Protein AF-A0A372QG65-F1 (afdb_monomer_lite)

Radius of gyration: 20.51 Å; chains: 1; bounding box: 57×49×48 Å

pLDDT: mean 79.98, std 12.81, range [36.81, 95.94]

Structure (mmCIF, N/CA/C/O backbone):
data_AF-A0A372QG65-F1
#
_entry.id   AF-A0A372QG65-F1
#
loop_
_atom_site.group_PDB
_atom_site.id
_atom_site.type_symbol
_atom_site.label_atom_id
_atom_site.label_alt_id
_atom_site.label_comp_id
_atom_site.label_asym_id
_atom_site.label_entity_id
_atom_site.label_seq_id
_atom_site.pdbx_PDB_ins_code
_atom_site.Cartn_x
_atom_site.Cartn_y
_atom_site.Cartn_z
_atom_site.occupancy
_atom_site.B_iso_or_equiv
_atom_site.auth_seq_id
_atom_site.auth_comp_id
_atom_site.auth_asym_id
_atom_site.auth_atom_id
_atom_site.pdbx_PDB_model_num
ATOM 1 N N . MET A 1 1 ? -15.241 -8.595 5.099 1.00 40.31 1 MET A N 1
ATOM 2 C CA . MET A 1 1 ? -14.819 -7.188 5.250 1.00 40.31 1 MET A CA 1
ATOM 3 C C . MET A 1 1 ? -15.648 -6.392 4.253 1.00 40.31 1 MET A C 1
ATOM 5 O O . MET A 1 1 ? -15.566 -6.691 3.071 1.00 40.31 1 MET A O 1
ATOM 9 N N . PHE A 1 2 ? -16.566 -5.547 4.726 1.00 36.81 2 PHE A N 1
ATOM 10 C CA . PHE A 1 2 ? -17.524 -4.825 3.880 1.00 36.81 2 PHE A CA 1
ATOM 11 C C . PHE A 1 2 ? -17.007 -3.402 3.642 1.00 36.81 2 PHE A C 1
ATOM 13 O O . PHE A 1 2 ? -16.889 -2.629 4.586 1.00 36.81 2 PHE A O 1
ATOM 20 N N . GLY A 1 3 ? -16.674 -3.100 2.392 1.00 55.06 3 GLY A N 1
ATOM 21 C CA . GLY A 1 3 ? -16.210 -1.807 1.891 1.00 55.06 3 GLY A CA 1
ATOM 22 C C . GLY A 1 3 ? -16.086 -1.892 0.368 1.00 55.06 3 GLY A C 1
ATOM 23 O O . GLY A 1 3 ? -16.046 -2.997 -0.178 1.00 55.06 3 GLY A O 1
ATOM 24 N N . GLU A 1 4 ? -16.087 -0.760 -0.333 1.00 66.88 4 GLU A N 1
ATOM 25 C CA . GLU A 1 4 ? -15.830 -0.773 -1.776 1.00 66.88 4 GLU A CA 1
ATOM 26 C C . GLU A 1 4 ? -14.412 -1.302 -2.045 1.00 66.88 4 GLU A C 1
ATOM 28 O O . GLU A 1 4 ? -13.446 -0.888 -1.410 1.00 66.88 4 GLU A O 1
ATOM 33 N N . ASN A 1 5 ? -14.283 -2.264 -2.961 1.00 78.19 5 ASN A N 1
ATOM 34 C CA . ASN A 1 5 ? -13.003 -2.941 -3.217 1.00 78.19 5 ASN A CA 1
ATOM 35 C C . ASN A 1 5 ? -12.142 -2.222 -4.264 1.00 78.19 5 ASN A C 1
ATOM 37 O O . ASN A 1 5 ? -10.955 -2.517 -4.406 1.00 78.19 5 ASN A O 1
ATOM 41 N N . GLU A 1 6 ? -12.743 -1.301 -5.013 1.00 85.25 6 GLU A N 1
ATOM 42 C CA . GLU A 1 6 ? -12.090 -0.540 -6.066 1.00 85.25 6 GLU A CA 1
ATOM 43 C C . GLU A 1 6 ? -12.718 0.846 -6.189 1.00 85.25 6 GLU A C 1
ATOM 45 O O . GLU A 1 6 ? -13.899 1.028 -5.910 1.00 85.25 6 GLU A O 1
ATOM 50 N N . ILE A 1 7 ? -11.932 1.810 -6.656 1.00 88.75 7 ILE A N 1
ATOM 51 C CA . ILE A 1 7 ? -12.410 3.136 -7.039 1.00 88.75 7 ILE A CA 1
ATOM 52 C C . ILE A 1 7 ? -12.084 3.396 -8.503 1.00 88.75 7 ILE A C 1
ATOM 54 O O . ILE A 1 7 ? -11.002 3.058 -8.992 1.00 88.75 7 ILE A O 1
ATOM 58 N N . ARG A 1 8 ? -13.033 4.007 -9.213 1.00 88.06 8 ARG A N 1
ATOM 59 C CA . ARG A 1 8 ? -12.886 4.371 -10.622 1.00 88.06 8 ARG A CA 1
ATOM 60 C C . ARG A 1 8 ? -12.730 5.873 -10.754 1.00 88.06 8 ARG A C 1
ATOM 62 O O . ARG A 1 8 ? -13.573 6.631 -10.286 1.00 88.06 8 ARG A O 1
ATOM 69 N N . SER A 1 9 ? -11.667 6.302 -11.419 1.00 86.44 9 SER A N 1
ATOM 70 C CA . SER A 1 9 ? -11.413 7.713 -11.703 1.00 86.44 9 SER A CA 1
ATOM 71 C C . SER A 1 9 ? -10.725 7.854 -13.054 1.00 86.44 9 SER A C 1
ATOM 73 O O . SER A 1 9 ? -9.794 7.111 -13.350 1.00 86.44 9 SER A O 1
ATOM 75 N N . ASN A 1 10 ? -11.197 8.780 -13.894 1.00 83.31 10 ASN A N 1
ATOM 76 C CA . ASN A 1 10 ? -10.643 9.054 -15.228 1.00 83.31 10 ASN A CA 1
ATOM 77 C C . ASN A 1 10 ? -10.407 7.786 -16.071 1.00 83.31 10 ASN A C 1
ATOM 79 O O . ASN A 1 10 ? -9.367 7.627 -16.706 1.00 83.31 10 ASN A O 1
ATOM 83 N N . ASN A 1 11 ? -11.382 6.868 -16.054 1.00 84.94 11 ASN A N 1
ATOM 84 C CA . ASN A 1 11 ? -11.342 5.577 -16.751 1.00 84.94 11 ASN A CA 1
ATOM 85 C C . ASN A 1 11 ? -10.223 4.614 -16.291 1.00 84.94 11 ASN A C 1
ATOM 87 O O . ASN A 1 11 ? -9.949 3.618 -16.958 1.00 84.94 11 ASN A O 1
ATOM 91 N N . LYS A 1 12 ? -9.587 4.893 -15.150 1.00 89.88 12 LYS A N 1
ATOM 92 C CA . LYS A 1 12 ? -8.650 4.006 -14.456 1.00 89.88 12 LYS A CA 1
ATOM 93 C C . LYS A 1 12 ? -9.321 3.414 -13.218 1.00 89.88 12 LYS A C 1
ATOM 95 O O . LYS A 1 12 ? -10.195 4.038 -12.612 1.00 89.88 12 LYS A O 1
ATOM 100 N N . VAL A 1 13 ? -8.909 2.202 -12.866 1.00 91.69 13 VAL A N 1
ATOM 101 C CA . VAL A 1 13 ? -9.366 1.471 -11.679 1.00 91.69 13 VAL A CA 1
ATOM 102 C C . VAL A 1 13 ? -8.207 1.407 -10.693 1.00 91.69 13 VAL A C 1
ATOM 104 O O . VAL A 1 13 ? -7.080 1.129 -11.102 1.00 91.69 13 VAL A O 1
ATOM 107 N N . TYR A 1 14 ? -8.494 1.655 -9.420 1.00 93.62 14 TYR A N 1
ATOM 108 C CA . TYR A 1 14 ? -7.529 1.556 -8.331 1.00 93.62 14 TYR A CA 1
ATOM 109 C C . TYR A 1 14 ? -8.078 0.649 -7.240 1.00 93.62 14 TYR A C 1
ATOM 111 O O . TYR A 1 14 ? -9.227 0.817 -6.822 1.00 93.62 14 TYR A O 1
ATOM 119 N N . LYS A 1 15 ? -7.268 -0.297 -6.772 1.00 92.88 15 LYS A N 1
ATOM 120 C CA . LYS A 1 15 ? -7.668 -1.295 -5.770 1.00 92.88 15 LYS A CA 1
ATOM 121 C C . LYS A 1 15 ? -6.553 -1.570 -4.766 1.00 92.88 15 LYS A C 1
ATOM 123 O O . LYS A 1 15 ? -5.406 -1.183 -4.971 1.00 92.88 15 LYS A O 1
ATOM 128 N N . ALA A 1 16 ? -6.900 -2.257 -3.680 1.00 91.88 16 ALA A N 1
ATOM 129 C CA . ALA A 1 16 ? -5.923 -2.709 -2.695 1.00 91.88 16 ALA A CA 1
ATOM 130 C C . ALA A 1 16 ? -4.810 -3.549 -3.350 1.00 91.88 16 ALA A C 1
ATOM 132 O O . ALA A 1 16 ? -5.080 -4.402 -4.198 1.00 91.88 16 ALA A O 1
ATOM 133 N N . GLY A 1 17 ? -3.568 -3.294 -2.943 1.00 90.50 17 GLY A N 1
ATOM 134 C CA . GLY A 1 17 ? -2.361 -3.904 -3.499 1.00 90.50 17 GLY A CA 1
ATOM 135 C C . GLY A 1 17 ? -1.743 -3.149 -4.679 1.00 90.50 17 GLY A C 1
ATOM 136 O O . GLY A 1 17 ? -0.591 -3.423 -5.005 1.00 90.50 17 GLY A O 1
ATOM 137 N N . ASP A 1 18 ? -2.445 -2.187 -5.291 1.00 94.50 18 ASP A N 1
ATOM 138 C CA . ASP A 1 18 ? -1.868 -1.374 -6.366 1.00 94.50 18 ASP A CA 1
ATOM 139 C C . ASP A 1 18 ? -0.744 -0.474 -5.834 1.00 94.50 18 ASP A C 1
ATOM 141 O O . ASP A 1 18 ? -0.843 0.096 -4.743 1.00 94.50 18 ASP A O 1
ATOM 145 N N . TYR A 1 19 ? 0.296 -0.280 -6.646 1.00 95.50 19 TYR A N 1
ATOM 146 C CA . TYR A 1 19 ? 1.339 0.710 -6.396 1.00 95.50 19 TYR A CA 1
ATOM 147 C C . TYR A 1 19 ? 1.183 1.896 -7.340 1.00 95.50 19 TYR A C 1
ATOM 149 O O . TYR A 1 19 ? 1.013 1.730 -8.552 1.00 95.50 19 TYR A O 1
ATOM 157 N N . LEU A 1 20 ? 1.235 3.106 -6.785 1.00 95.94 20 LEU A N 1
ATOM 158 C CA . LEU A 1 20 ? 0.849 4.327 -7.487 1.00 95.94 20 LEU A CA 1
ATOM 159 C C . LEU A 1 20 ? 1.853 5.456 -7.269 1.00 95.94 20 LEU A C 1
ATOM 161 O O . LEU A 1 20 ? 2.407 5.609 -6.178 1.00 95.94 20 LEU A O 1
ATOM 165 N N . VAL A 1 21 ? 1.995 6.297 -8.292 1.00 95.25 21 VAL A N 1
ATOM 166 C CA . VAL A 1 21 ? 2.609 7.626 -8.204 1.00 95.25 21 VAL A CA 1
ATOM 167 C C . VAL A 1 21 ? 1.505 8.675 -8.177 1.00 95.25 21 VAL A C 1
ATOM 169 O O . VAL A 1 21 ? 0.603 8.663 -9.020 1.00 95.25 21 VAL A O 1
ATOM 172 N N . TYR A 1 22 ? 1.581 9.590 -7.217 1.00 94.50 22 TYR A N 1
ATOM 173 C CA . TYR A 1 22 ? 0.634 10.689 -7.068 1.00 94.50 22 TYR A CA 1
ATOM 174 C C . TYR A 1 22 ? 1.354 12.016 -6.810 1.00 94.50 22 TYR A C 1
ATOM 176 O O . TYR A 1 22 ? 2.486 12.045 -6.323 1.00 94.50 22 TYR A O 1
ATOM 184 N N . TYR A 1 23 ? 0.685 13.120 -7.138 1.00 92.81 23 TYR A N 1
ATOM 185 C CA . TYR A 1 23 ? 1.255 14.464 -7.088 1.00 92.81 23 TYR A CA 1
ATOM 186 C C . TYR A 1 23 ? 0.437 15.386 -6.184 1.00 92.81 23 TYR A C 1
ATOM 188 O O . TYR A 1 23 ? -0.773 15.538 -6.361 1.00 92.81 23 TYR A O 1
ATOM 196 N N . ILE A 1 24 ? 1.090 16.011 -5.203 1.00 90.00 24 ILE A N 1
ATOM 197 C CA . ILE A 1 24 ? 0.476 16.970 -4.272 1.00 90.00 24 ILE A CA 1
ATOM 198 C C . ILE A 1 24 ? 1.461 18.112 -4.025 1.00 90.00 24 ILE A C 1
ATOM 200 O O . ILE A 1 24 ? 2.637 17.863 -3.789 1.00 90.00 24 ILE A O 1
ATOM 204 N N . GLN A 1 25 ? 0.980 19.362 -4.045 1.00 88.12 25 GLN A N 1
ATOM 205 C CA . GLN A 1 25 ? 1.771 20.556 -3.686 1.00 88.12 25 GLN A CA 1
ATOM 206 C C . GLN A 1 25 ? 3.137 20.629 -4.392 1.00 88.12 25 GLN A C 1
ATOM 208 O O . GLN A 1 25 ? 4.162 20.931 -3.785 1.00 88.12 25 GLN A O 1
ATOM 213 N N . SER A 1 26 ? 3.161 20.330 -5.687 1.00 88.56 26 SER A N 1
ATOM 214 C CA . SER A 1 26 ? 4.392 20.329 -6.481 1.00 88.56 26 SER A CA 1
ATOM 215 C C . SER A 1 26 ? 5.419 19.249 -6.153 1.00 88.56 26 SER A C 1
ATOM 217 O O . SER A 1 26 ? 6.558 19.333 -6.604 1.00 88.56 26 SER A O 1
ATOM 219 N N . SER A 1 27 ? 5.014 18.220 -5.411 1.00 88.75 27 SER A N 1
ATOM 220 C CA . SER A 1 27 ? 5.862 17.099 -5.022 1.00 88.75 27 SER A CA 1
ATOM 221 C C . SER A 1 27 ? 5.260 15.773 -5.479 1.00 88.75 27 SER A C 1
ATOM 223 O O . SER A 1 27 ? 4.045 15.561 -5.417 1.00 88.75 27 SER A O 1
ATOM 225 N N . THR A 1 28 ? 6.133 14.880 -5.941 1.00 92.12 28 THR A N 1
ATOM 226 C CA . THR A 1 28 ? 5.781 13.533 -6.397 1.00 92.12 28 THR A CA 1
ATOM 227 C C . THR A 1 28 ? 6.015 12.534 -5.277 1.00 92.12 28 THR A C 1
ATOM 229 O O . THR A 1 28 ? 7.066 12.538 -4.637 1.00 92.12 28 THR A O 1
ATOM 232 N N . TYR A 1 29 ? 5.047 11.652 -5.068 1.00 92.75 29 TYR A N 1
ATOM 233 C CA . TYR A 1 29 ? 5.076 10.635 -4.027 1.00 92.75 29 TYR A CA 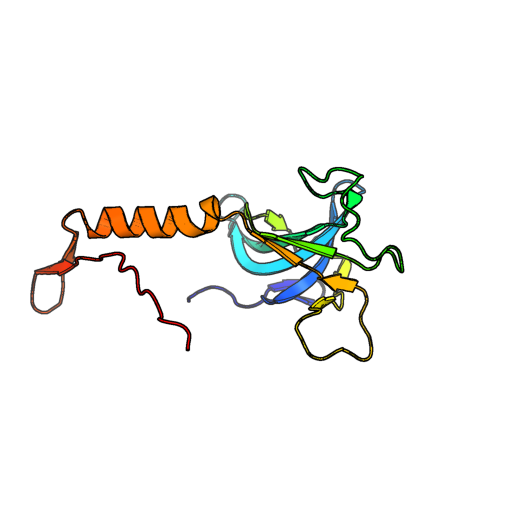1
ATOM 234 C C . TYR A 1 29 ? 4.716 9.270 -4.601 1.00 92.75 29 TYR A C 1
ATOM 236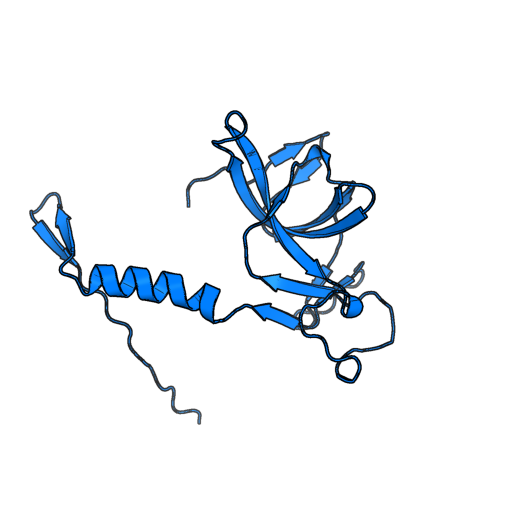 O O . TYR A 1 29 ? 3.985 9.165 -5.587 1.00 92.75 29 TYR A O 1
ATOM 244 N N . MET A 1 30 ? 5.208 8.221 -3.948 1.00 94.38 30 MET A N 1
ATOM 245 C CA . MET A 1 30 ? 4.909 6.831 -4.276 1.00 94.38 30 MET A CA 1
ATOM 246 C C . MET A 1 30 ? 4.195 6.173 -3.103 1.00 94.38 30 MET A C 1
ATOM 248 O O . MET A 1 30 ? 4.462 6.490 -1.940 1.00 94.38 30 MET A O 1
ATOM 252 N N . CYS A 1 31 ? 3.270 5.266 -3.397 1.00 94.06 31 CYS A N 1
ATOM 253 C CA . CYS A 1 31 ? 2.500 4.592 -2.363 1.00 94.06 31 CYS A CA 1
ATOM 254 C C . CYS A 1 31 ? 2.005 3.209 -2.778 1.00 94.06 31 CYS A C 1
ATOM 256 O O . CYS A 1 31 ? 1.951 2.890 -3.967 1.00 94.06 31 CYS A O 1
ATOM 258 N N . GLN A 1 32 ? 1.611 2.427 -1.777 1.00 94.00 32 GLN A N 1
ATOM 259 C CA . GLN A 1 32 ? 0.825 1.209 -1.924 1.00 94.00 32 GLN A CA 1
ATOM 260 C C . GLN A 1 32 ? -0.600 1.456 -1.424 1.00 94.00 32 GLN A C 1
ATOM 262 O O . GLN A 1 32 ? -0.802 2.020 -0.347 1.00 94.00 32 GLN A O 1
ATOM 267 N N . VAL A 1 33 ? -1.599 1.011 -2.180 1.00 93.50 33 VAL A N 1
ATOM 268 C CA . VAL A 1 33 ? -3.004 1.095 -1.777 1.00 93.50 33 VAL A CA 1
ATOM 269 C C . VAL A 1 33 ? -3.322 0.001 -0.763 1.00 93.50 33 VAL A C 1
ATOM 271 O O . VAL A 1 33 ? -3.253 -1.186 -1.075 1.00 93.50 33 VAL A O 1
ATOM 274 N N . ARG A 1 34 ? -3.746 0.398 0.441 1.00 90.31 34 ARG A N 1
ATOM 275 C CA . ARG A 1 34 ? -4.273 -0.516 1.469 1.00 90.31 34 ARG A CA 1
ATOM 276 C C . ARG A 1 34 ? -5.749 -0.834 1.252 1.00 90.31 34 ARG A C 1
ATOM 278 O O . ARG A 1 34 ? -6.187 -1.943 1.532 1.00 90.31 34 ARG A O 1
ATOM 285 N N . GLY A 1 35 ? -6.526 0.139 0.783 1.00 89.81 35 GLY A N 1
ATOM 286 C CA . GLY A 1 35 ? -7.958 -0.031 0.548 1.00 89.81 35 GLY A CA 1
ATOM 287 C C . GLY A 1 35 ? -8.663 1.270 0.186 1.00 89.81 35 GLY A C 1
ATOM 288 O O . GLY A 1 35 ? -8.045 2.335 0.133 1.00 89.81 35 GLY A O 1
ATOM 289 N N . VAL A 1 36 ? -9.968 1.176 -0.050 1.00 89.88 36 VAL A N 1
ATOM 290 C CA . VAL A 1 36 ? -10.841 2.325 -0.310 1.00 89.88 36 VAL A CA 1
ATOM 291 C C . VAL A 1 36 ? -11.613 2.644 0.964 1.00 89.88 36 VAL A C 1
ATOM 293 O O . VAL A 1 36 ? -12.139 1.744 1.617 1.00 89.88 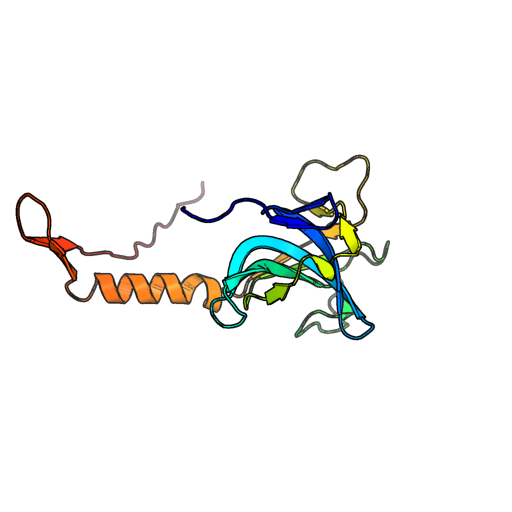36 VAL A O 1
ATOM 296 N N . MET A 1 37 ? -11.657 3.919 1.335 1.00 86.50 37 MET A N 1
ATOM 297 C CA . MET A 1 37 ? -12.359 4.399 2.523 1.00 86.50 37 MET A CA 1
ATOM 298 C C . MET A 1 37 ? -13.264 5.568 2.139 1.00 86.50 37 MET A C 1
ATOM 300 O O . MET A 1 37 ? -12.910 6.381 1.284 1.00 86.50 37 MET A O 1
ATOM 304 N N . VAL A 1 38 ? -14.422 5.661 2.785 1.00 84.19 38 VAL A N 1
ATOM 305 C CA . VAL A 1 38 ? -15.284 6.844 2.707 1.00 84.19 38 VAL A CA 1
ATOM 306 C C . VAL A 1 38 ? -14.737 7.884 3.678 1.00 84.19 38 VAL A C 1
ATOM 308 O O . VAL A 1 38 ? -14.530 7.579 4.851 1.00 84.19 38 VAL A O 1
ATOM 311 N N . ASP A 1 39 ? -14.490 9.099 3.197 1.00 80.75 39 ASP A N 1
ATOM 312 C CA . ASP A 1 39 ? -14.171 10.229 4.064 1.00 80.75 39 ASP A CA 1
ATOM 313 C C . ASP A 1 39 ? -15.466 10.916 4.511 1.00 80.75 39 ASP A C 1
ATOM 315 O O . ASP A 1 39 ? -16.063 11.704 3.775 1.00 80.75 39 ASP A O 1
ATOM 319 N N . GLU A 1 40 ? -15.903 10.605 5.731 1.00 79.31 40 GLU A N 1
ATOM 320 C CA . GLU A 1 40 ? -17.124 11.163 6.326 1.00 79.31 40 GLU A CA 1
ATOM 321 C C . GLU A 1 40 ? -17.040 12.683 6.552 1.00 79.31 40 GLU A C 1
ATOM 323 O O . GLU A 1 40 ? -18.066 13.354 6.671 1.00 79.31 40 GLU A O 1
ATOM 328 N N . THR A 1 41 ? -15.831 13.253 6.577 1.00 75.75 41 THR A N 1
ATOM 329 C CA . THR A 1 41 ? -15.616 14.694 6.787 1.00 75.75 41 THR A CA 1
ATOM 330 C C . THR A 1 41 ? -15.639 15.502 5.489 1.00 75.75 41 THR A C 1
ATOM 332 O O . THR A 1 41 ? -15.866 16.711 5.523 1.00 75.75 41 THR A O 1
ATOM 335 N N . ASP A 1 42 ? -15.470 14.839 4.343 1.00 74.56 42 ASP A N 1
ATOM 336 C CA . ASP A 1 42 ? -15.397 15.440 3.007 1.00 74.56 42 ASP A CA 1
ATOM 337 C C . ASP A 1 42 ? -16.572 14.971 2.137 1.00 74.56 42 ASP A C 1
ATOM 339 O O . ASP A 1 42 ? -16.408 14.358 1.081 1.00 74.56 42 ASP A O 1
ATOM 343 N N . GLY A 1 43 ? -17.793 15.183 2.636 1.00 75.38 43 GLY A N 1
ATOM 344 C CA . GLY A 1 43 ? -19.024 14.909 1.889 1.00 75.38 43 GLY A CA 1
ATOM 345 C C . GLY A 1 43 ? -19.230 13.439 1.506 1.00 75.38 43 GLY A C 1
ATOM 346 O O . GLY A 1 43 ? -19.866 13.172 0.487 1.00 75.38 43 GLY A O 1
ATOM 347 N N . ASN A 1 44 ? -18.699 12.497 2.294 1.00 78.19 44 ASN A N 1
ATOM 348 C CA . ASN A 1 44 ? -18.689 11.058 2.004 1.00 78.19 44 ASN A CA 1
ATOM 349 C C . ASN A 1 44 ? -17.973 10.701 0.692 1.00 78.19 44 ASN A C 1
ATOM 351 O O . ASN A 1 44 ? -18.322 9.720 0.029 1.00 78.19 44 ASN A O 1
ATOM 355 N N . MET A 1 45 ? -16.968 11.484 0.292 1.00 83.38 45 MET A N 1
ATOM 356 C CA . MET A 1 45 ? -16.197 11.177 -0.905 1.00 83.38 45 MET A CA 1
ATOM 357 C C . MET A 1 45 ? -15.257 9.993 -0.656 1.00 83.38 45 MET A C 1
ATOM 359 O O . MET A 1 45 ? -14.581 9.903 0.370 1.00 83.38 45 MET A O 1
ATOM 363 N N . LEU A 1 46 ? -15.191 9.080 -1.622 1.00 86.31 46 LEU A N 1
ATOM 364 C CA . LEU A 1 46 ? -14.289 7.937 -1.553 1.00 86.31 46 LEU A CA 1
ATOM 365 C C . LEU A 1 46 ? -12.838 8.381 -1.779 1.00 86.31 46 LEU A C 1
ATOM 367 O O . LEU A 1 46 ? -12.518 9.070 -2.753 1.00 86.31 46 LEU A O 1
ATOM 371 N N . LYS A 1 47 ? -11.948 7.942 -0.891 1.00 91.19 47 LYS A N 1
ATOM 372 C CA . LYS A 1 47 ? -10.502 8.175 -0.950 1.00 91.19 47 LYS A CA 1
ATOM 373 C C . LYS A 1 47 ? -9.755 6.851 -0.857 1.00 91.19 47 LYS A C 1
ATOM 375 O O . LYS A 1 47 ? -10.250 5.863 -0.314 1.00 91.19 47 LYS A O 1
ATOM 380 N N . LEU A 1 48 ? -8.535 6.832 -1.379 1.00 92.19 48 LEU A N 1
ATOM 381 C CA . LEU A 1 48 ? -7.640 5.693 -1.205 1.00 92.19 48 LEU A CA 1
ATOM 382 C C . LEU A 1 48 ? -6.883 5.846 0.107 1.00 92.19 48 LEU A C 1
ATOM 384 O O . LEU A 1 48 ? -6.211 6.857 0.315 1.00 92.19 48 LEU A O 1
ATOM 388 N N . LYS A 1 49 ? -6.961 4.830 0.964 1.00 91.88 49 LYS A N 1
ATOM 389 C CA . LYS A 1 49 ? -6.064 4.663 2.106 1.00 91.88 49 LYS A CA 1
ATOM 390 C C . LYS A 1 49 ? -4.769 4.033 1.605 1.00 91.88 49 LYS A C 1
ATOM 392 O O . LYS A 1 49 ? -4.809 2.973 0.976 1.00 91.88 49 LYS A O 1
ATOM 397 N N . VAL A 1 50 ? -3.636 4.665 1.889 1.00 92.50 50 VAL A N 1
ATOM 398 C CA . VAL A 1 50 ? -2.338 4.272 1.330 1.00 92.50 50 VAL A CA 1
ATOM 399 C C . VAL A 1 50 ? -1.215 4.279 2.362 1.00 92.50 50 VAL A C 1
ATOM 401 O O . VAL A 1 50 ? -1.268 5.029 3.340 1.00 92.50 50 VAL A O 1
ATOM 404 N N . ASP A 1 51 ? -0.185 3.487 2.078 1.00 91.06 51 ASP A N 1
ATOM 405 C CA . ASP A 1 51 ? 1.130 3.542 2.721 1.00 91.06 51 ASP A CA 1
ATOM 406 C C . ASP A 1 51 ? 2.153 4.176 1.807 1.00 91.06 51 ASP A C 1
ATOM 408 O O . ASP A 1 51 ? 2.135 3.951 0.597 1.00 91.06 51 ASP A O 1
ATOM 412 N N . GLN A 1 52 ? 3.070 4.952 2.376 1.00 91.31 52 GLN A N 1
ATOM 413 C CA . GLN A 1 52 ? 4.100 5.596 1.577 1.00 91.31 52 GLN A CA 1
ATOM 414 C C . GLN A 1 52 ? 5.264 4.663 1.277 1.00 91.31 52 GLN A C 1
ATOM 416 O O . GLN A 1 52 ? 5.751 3.926 2.134 1.00 91.31 52 GLN A O 1
ATOM 421 N N . LEU A 1 53 ? 5.734 4.776 0.040 1.00 90.69 53 LEU A N 1
ATOM 422 C CA . LEU A 1 53 ? 7.005 4.241 -0.400 1.00 90.69 53 LEU A CA 1
ATOM 423 C C . LEU A 1 53 ? 8.024 5.378 -0.374 1.00 90.69 53 LEU A C 1
ATOM 425 O O . LEU A 1 53 ? 7.845 6.389 -1.057 1.00 90.69 53 LEU A O 1
ATOM 429 N N . LEU A 1 54 ? 9.080 5.218 0.416 1.00 88.31 54 LEU A N 1
ATOM 430 C CA . LEU A 1 54 ? 10.138 6.213 0.558 1.00 88.31 54 LEU A CA 1
ATOM 431 C C . LEU A 1 54 ? 11.442 5.693 -0.034 1.00 88.31 54 LEU A C 1
ATOM 433 O O . LEU A 1 54 ? 11.781 4.519 0.104 1.00 88.31 54 LEU A O 1
ATOM 437 N N . SER A 1 55 ? 12.202 6.584 -0.664 1.00 84.50 55 SER A N 1
ATOM 438 C CA . SER A 1 55 ? 13.613 6.322 -0.926 1.00 84.50 55 SER A CA 1
ATOM 439 C C . SER A 1 55 ? 14.412 6.427 0.374 1.00 84.50 55 SER A C 1
ATOM 441 O O . SER A 1 55 ? 13.996 7.089 1.327 1.00 84.50 55 SER A O 1
ATOM 443 N N . HIS A 1 56 ? 15.588 5.802 0.396 1.00 76.56 56 HIS A N 1
ATOM 444 C CA . HIS A 1 56 ? 16.476 5.778 1.560 1.00 76.56 56 HIS A CA 1
ATOM 445 C C . HIS A 1 56 ? 16.757 7.169 2.158 1.00 76.56 56 HIS A C 1
ATOM 447 O O . HIS A 1 56 ? 16.769 7.335 3.374 1.00 76.56 56 HIS A O 1
ATOM 453 N N . GLU A 1 57 ? 16.940 8.176 1.303 1.00 76.19 57 GLU A N 1
ATOM 454 C CA . GLU A 1 57 ? 17.233 9.563 1.693 1.00 76.19 57 GLU A CA 1
ATOM 455 C C . GLU A 1 57 ? 16.095 10.223 2.481 1.00 76.19 57 GLU A C 1
ATOM 457 O O . GLU A 1 57 ? 16.325 11.147 3.256 1.00 76.19 57 GLU A O 1
ATOM 462 N N . ASN A 1 58 ? 14.869 9.732 2.297 1.00 79.69 58 ASN A N 1
ATOM 463 C CA . ASN A 1 58 ? 13.662 10.273 2.910 1.00 79.69 58 ASN A CA 1
ATOM 464 C C . ASN A 1 58 ? 13.209 9.469 4.139 1.00 79.69 58 ASN A C 1
ATOM 466 O O . ASN A 1 58 ? 12.163 9.772 4.715 1.00 79.69 58 ASN A O 1
ATOM 470 N N . LEU A 1 59 ? 13.962 8.440 4.545 1.00 76.12 59 LEU A N 1
ATOM 471 C CA . LEU A 1 59 ? 13.604 7.610 5.689 1.00 76.12 59 LEU A CA 1
ATOM 472 C C . LEU A 1 59 ? 13.818 8.348 7.020 1.00 76.12 59 LEU A C 1
ATOM 474 O O . LEU A 1 59 ? 14.909 8.872 7.275 1.00 76.12 59 LEU A O 1
ATOM 478 N N . PRO A 1 60 ? 12.823 8.331 7.925 1.00 66.69 60 PRO A N 1
ATOM 479 C CA . PRO A 1 60 ? 12.996 8.864 9.268 1.00 66.69 60 PRO A CA 1
ATOM 480 C C . PRO A 1 60 ? 14.036 8.031 10.033 1.00 66.69 60 PRO A C 1
ATOM 482 O O . PRO A 1 60 ? 14.007 6.802 10.006 1.00 66.69 60 PRO A O 1
ATOM 485 N N . ASN A 1 61 ? 14.947 8.706 10.740 1.00 63.84 61 ASN A N 1
ATOM 486 C CA . ASN A 1 61 ? 16.047 8.107 11.516 1.00 63.84 61 ASN A CA 1
ATOM 487 C C . ASN A 1 61 ? 17.108 7.354 10.694 1.00 63.84 61 ASN A C 1
ATOM 489 O O . ASN A 1 61 ? 17.847 6.528 11.236 1.00 63.84 61 ASN A O 1
ATOM 493 N N . CYS A 1 62 ? 17.232 7.656 9.402 1.00 57.69 62 CYS A N 1
ATOM 494 C CA . CYS A 1 62 ? 18.323 7.127 8.602 1.00 57.69 62 CYS A CA 1
ATOM 495 C C . CYS A 1 62 ? 19.646 7.839 8.934 1.00 57.69 62 CYS A C 1
ATOM 497 O O . CYS A 1 62 ? 19.845 9.013 8.618 1.00 57.69 62 CYS A O 1
ATOM 499 N N . HIS A 1 63 ? 20.573 7.129 9.581 1.00 52.22 63 HIS A N 1
ATOM 500 C CA . HIS A 1 63 ? 21.953 7.588 9.683 1.00 52.22 63 HIS A CA 1
ATOM 501 C C . HIS A 1 63 ? 22.651 7.322 8.346 1.00 52.22 63 HIS A C 1
ATOM 503 O O . HIS A 1 63 ? 22.723 6.179 7.902 1.00 52.22 63 HIS A O 1
ATOM 509 N N . SER A 1 64 ? 23.228 8.368 7.746 1.00 51.56 64 SER A N 1
ATOM 510 C CA . SER A 1 64 ? 23.980 8.348 6.473 1.00 51.56 64 SER A CA 1
ATOM 511 C C . SER A 1 64 ? 25.086 7.274 6.372 1.00 51.56 64 SER A C 1
ATOM 513 O O . SER A 1 64 ? 25.674 7.101 5.306 1.00 51.56 64 SER A O 1
ATOM 515 N N . THR A 1 65 ? 25.413 6.589 7.468 1.00 50.22 65 THR A N 1
ATOM 516 C CA . THR A 1 65 ? 26.438 5.547 7.578 1.00 50.22 65 THR A CA 1
ATOM 517 C C . THR A 1 65 ? 25.897 4.117 7.464 1.00 50.22 65 THR A C 1
ATOM 519 O O . THR A 1 65 ? 26.693 3.178 7.534 1.00 50.22 65 THR A O 1
ATOM 522 N N . ASP A 1 66 ? 24.584 3.907 7.297 1.00 54.94 66 ASP A N 1
ATOM 523 C CA . ASP A 1 66 ? 24.030 2.560 7.129 1.00 54.94 66 ASP A CA 1
ATOM 524 C C . ASP A 1 66 ? 24.326 2.027 5.713 1.00 54.94 66 ASP A C 1
ATOM 526 O O . ASP A 1 66 ? 23.578 2.226 4.753 1.00 54.94 66 ASP A O 1
ATOM 530 N N . ASN A 1 67 ? 25.461 1.335 5.581 1.00 52.06 67 ASN A N 1
ATOM 531 C CA . ASN A 1 67 ? 25.972 0.727 4.343 1.00 52.06 67 ASN A CA 1
ATOM 532 C C . ASN A 1 67 ? 25.116 -0.449 3.819 1.00 52.06 67 ASN A C 1
ATOM 534 O O . ASN A 1 67 ? 25.584 -1.234 2.998 1.00 52.06 67 ASN A O 1
ATOM 538 N N . ARG A 1 68 ? 23.881 -0.616 4.309 1.00 54.91 68 ARG A N 1
ATOM 539 C CA . ARG A 1 68 ? 22.954 -1.691 3.919 1.00 54.91 68 ARG A CA 1
ATOM 540 C C . ARG A 1 68 ? 22.105 -1.374 2.680 1.00 54.91 68 ARG A C 1
ATOM 542 O O . ARG A 1 68 ? 21.279 -2.205 2.318 1.00 54.91 68 ARG A O 1
ATOM 549 N N . HIS A 1 69 ? 22.303 -0.221 2.041 1.00 59.44 69 HIS A N 1
ATOM 550 C CA . HIS A 1 69 ? 21.654 0.133 0.776 1.00 59.44 69 HIS A CA 1
ATOM 551 C C . HIS A 1 69 ? 22.508 -0.314 -0.416 1.00 59.44 69 HIS A C 1
ATOM 553 O O . HIS A 1 69 ? 23.738 -0.195 -0.401 1.00 59.44 69 HIS A O 1
ATOM 559 N N . ILE A 1 70 ? 21.866 -0.806 -1.472 1.00 56.44 70 ILE A N 1
ATOM 560 C CA . ILE A 1 70 ? 22.565 -1.134 -2.715 1.00 56.44 70 ILE A CA 1
ATOM 561 C C . ILE A 1 70 ? 22.563 0.134 -3.560 1.00 56.44 70 ILE A C 1
ATOM 563 O O . ILE A 1 70 ? 21.550 0.516 -4.138 1.00 56.44 70 ILE A O 1
ATOM 567 N N . ARG A 1 71 ? 23.719 0.805 -3.623 1.00 54.28 71 ARG A N 1
ATOM 568 C CA . ARG A 1 71 ? 23.959 2.088 -4.322 1.00 54.28 71 ARG A CA 1
ATOM 569 C C . ARG A 1 71 ? 23.705 2.076 -5.840 1.00 54.28 71 ARG A C 1
ATOM 571 O O . ARG A 1 71 ? 24.110 2.999 -6.536 1.00 54.28 71 ARG A O 1
ATOM 578 N N . GLU A 1 72 ? 23.092 1.032 -6.377 1.00 54.66 72 GLU A N 1
ATOM 579 C CA . GLU A 1 72 ? 23.335 0.606 -7.751 1.00 54.66 72 GLU A CA 1
ATOM 580 C C . GLU A 1 72 ? 22.260 1.049 -8.757 1.00 54.66 72 GLU A C 1
ATOM 582 O O . GLU A 1 72 ? 22.496 0.942 -9.954 1.00 54.66 72 GLU A O 1
ATOM 587 N N . SER A 1 73 ? 21.107 1.604 -8.343 1.00 63.66 73 SER A N 1
ATOM 588 C CA . SER A 1 73 ? 20.122 2.065 -9.351 1.00 63.66 73 SER A CA 1
ATOM 589 C C . SER A 1 73 ? 19.148 3.190 -8.987 1.00 63.66 73 SER A C 1
ATOM 591 O O . SER A 1 73 ? 18.408 3.626 -9.865 1.00 63.66 73 SER A O 1
ATOM 593 N N . GLY A 1 74 ? 19.082 3.664 -7.736 1.00 74.44 74 GLY A N 1
ATOM 594 C CA . GLY A 1 74 ? 18.063 4.653 -7.331 1.00 74.44 74 GLY A CA 1
ATOM 595 C C . GLY A 1 74 ? 16.613 4.136 -7.401 1.00 74.44 74 GLY A C 1
ATOM 596 O O . GLY A 1 74 ? 15.675 4.898 -7.188 1.00 74.44 74 GLY A O 1
ATOM 597 N N . LYS A 1 75 ? 16.427 2.838 -7.683 1.00 86.38 75 LYS A N 1
ATOM 598 C CA . LYS A 1 75 ? 15.131 2.147 -7.746 1.00 86.38 75 LYS A CA 1
ATOM 599 C C . LYS A 1 75 ? 14.699 1.536 -6.407 1.00 86.38 75 LYS A C 1
ATOM 601 O O . LYS A 1 75 ? 13.627 0.940 -6.327 1.00 86.38 75 LYS A O 1
ATOM 606 N N . GLU A 1 76 ? 15.548 1.632 -5.386 1.00 88.06 76 GLU A N 1
ATOM 607 C CA . GLU A 1 76 ? 15.300 1.058 -4.064 1.00 88.06 76 GLU A CA 1
ATOM 608 C C . GLU A 1 76 ? 14.276 1.899 -3.295 1.00 88.06 76 GLU A C 1
ATOM 610 O O . GLU A 1 76 ? 14.467 3.100 -3.085 1.00 88.06 76 GLU A O 1
ATOM 615 N N . LEU A 1 77 ? 13.208 1.242 -2.846 1.00 89.25 77 LEU A N 1
ATOM 616 C CA . LEU A 1 77 ? 12.156 1.825 -2.027 1.00 89.25 77 LEU A CA 1
ATOM 617 C C . LEU A 1 77 ? 11.987 1.056 -0.715 1.00 89.25 77 LEU A C 1
ATOM 619 O O . LEU A 1 77 ? 12.320 -0.124 -0.590 1.00 89.25 77 LEU A O 1
ATOM 623 N N . TRP A 1 78 ? 11.424 1.752 0.260 1.00 88.19 78 TRP A N 1
ATOM 624 C CA . TRP A 1 78 ? 11.064 1.239 1.570 1.00 88.19 78 TRP A CA 1
ATOM 625 C C . TRP A 1 78 ? 9.577 1.475 1.789 1.00 88.19 78 TRP A C 1
ATOM 627 O O . TRP A 1 78 ? 9.105 2.609 1.681 1.00 88.19 78 TRP A O 1
ATOM 637 N N . LEU A 1 79 ? 8.841 0.405 2.088 1.00 87.69 79 LEU A N 1
ATOM 638 C CA . LEU A 1 79 ? 7.444 0.515 2.494 1.00 87.69 79 LEU A CA 1
ATOM 639 C C . LEU A 1 79 ? 7.400 0.928 3.958 1.00 87.69 79 LEU A C 1
ATOM 641 O O . LEU A 1 79 ? 7.898 0.196 4.814 1.00 87.69 79 LEU A O 1
ATOM 645 N N . VAL A 1 80 ? 6.833 2.099 4.232 1.00 85.38 80 VAL A N 1
ATOM 646 C CA . VAL A 1 80 ? 6.667 2.600 5.595 1.00 85.38 80 VAL A CA 1
ATOM 647 C C . VAL A 1 80 ? 5.217 2.420 6.001 1.00 85.38 80 VAL A C 1
ATOM 649 O O . VAL A 1 80 ? 4.331 3.155 5.558 1.00 85.38 80 VAL A O 1
ATOM 652 N N . GLU A 1 81 ? 4.992 1.432 6.857 1.00 78.31 81 GLU A N 1
ATOM 653 C CA . GLU A 1 81 ? 3.690 1.165 7.444 1.00 78.31 81 GLU A CA 1
ATOM 654 C C . GLU A 1 81 ? 3.525 1.984 8.726 1.00 78.31 81 GLU A C 1
ATOM 656 O O . GLU A 1 81 ? 4.315 1.873 9.664 1.00 78.31 81 GLU A O 1
ATOM 661 N N . GLY A 1 82 ? 2.481 2.811 8.773 1.00 72.00 82 GLY A N 1
ATOM 662 C CA . GLY A 1 82 ? 2.182 3.640 9.940 1.00 72.00 82 GLY A CA 1
ATOM 663 C C . GLY A 1 82 ? 0.843 4.358 9.806 1.00 72.00 82 GLY A C 1
ATOM 664 O O . GLY A 1 82 ? -0.151 3.748 9.395 1.00 72.00 82 GLY A O 1
ATOM 665 N N . GLU A 1 83 ? 0.832 5.653 10.140 1.00 71.94 83 GLU A N 1
ATOM 666 C CA . GLU A 1 83 ? -0.349 6.517 10.058 1.00 71.94 83 GLU A CA 1
ATOM 667 C C . GLU A 1 83 ? -0.987 6.471 8.661 1.00 71.94 83 GLU A C 1
ATOM 669 O O . GLU A 1 83 ? -0.331 6.662 7.635 1.00 71.94 83 GLU A O 1
ATOM 674 N N . ALA A 1 84 ? -2.293 6.206 8.634 1.00 71.25 84 ALA A N 1
ATOM 675 C CA . ALA A 1 84 ? -3.058 6.069 7.408 1.00 71.25 84 ALA A CA 1
ATOM 676 C C . ALA A 1 84 ? -3.114 7.398 6.645 1.00 71.25 84 ALA A C 1
ATOM 678 O O . ALA A 1 84 ? -3.715 8.363 7.118 1.00 71.25 84 ALA A O 1
ATOM 679 N N . LYS A 1 85 ? -2.550 7.434 5.434 1.00 87.12 85 LYS A N 1
ATOM 680 C CA . LYS A 1 85 ? -2.695 8.582 4.532 1.00 87.12 85 LYS A CA 1
ATOM 681 C C . LYS A 1 85 ? -3.853 8.353 3.575 1.00 87.12 85 LYS A C 1
ATOM 683 O O . LYS A 1 85 ? -4.044 7.247 3.072 1.00 87.12 85 LYS A O 1
ATOM 688 N N . PHE A 1 86 ? -4.606 9.415 3.312 1.00 90.56 86 PHE A N 1
ATOM 689 C CA . PHE A 1 86 ? -5.734 9.399 2.389 1.00 90.56 86 PHE A CA 1
ATOM 690 C C . PHE A 1 86 ? -5.398 10.241 1.165 1.00 90.56 86 PHE A C 1
ATOM 692 O O . PHE A 1 86 ? -5.046 11.415 1.296 1.00 90.56 86 PHE A O 1
ATOM 699 N N . ILE A 1 87 ? -5.508 9.655 -0.025 1.00 91.81 87 ILE A N 1
ATOM 700 C CA . ILE A 1 87 ? -5.263 10.360 -1.285 1.00 91.81 87 ILE A CA 1
ATOM 701 C C . ILE A 1 87 ? -6.519 10.377 -2.152 1.00 91.81 87 ILE A C 1
ATOM 703 O O . ILE A 1 87 ? -7.286 9.412 -2.207 1.00 91.81 87 ILE A O 1
ATOM 707 N N . ASN A 1 88 ? -6.720 11.498 -2.843 1.00 91.31 88 ASN A N 1
ATOM 708 C CA . ASN A 1 88 ? -7.774 11.630 -3.836 1.00 91.31 88 ASN A CA 1
ATOM 709 C C . ASN A 1 88 ? -7.319 10.955 -5.144 1.00 91.31 88 ASN A C 1
ATOM 711 O O . ASN A 1 88 ? -6.229 11.280 -5.627 1.00 91.31 88 ASN A O 1
ATOM 715 N N . PRO A 1 89 ? -8.139 10.082 -5.756 1.00 90.25 89 PRO A N 1
ATOM 716 C CA . PRO A 1 89 ? -7.824 9.477 -7.045 1.00 90.25 89 PRO A CA 1
ATOM 717 C C . PRO A 1 89 ? -7.482 10.460 -8.168 1.00 90.25 89 PRO A C 1
ATOM 719 O O . PRO A 1 89 ? -6.777 10.090 -9.101 1.00 90.25 89 PRO A O 1
ATOM 722 N N . GLN A 1 90 ? -7.962 11.706 -8.101 1.00 90.00 90 GLN A N 1
ATOM 723 C CA . GLN A 1 90 ? -7.634 12.745 -9.087 1.00 90.00 90 GLN A CA 1
ATOM 724 C C . GLN A 1 90 ? -6.158 13.162 -9.065 1.00 90.00 90 GLN A C 1
ATOM 726 O O . GLN A 1 90 ? -5.649 13.658 -10.065 1.00 90.00 90 GLN A O 1
ATOM 731 N N . ASN A 1 91 ? -5.461 12.938 -7.949 1.00 92.25 91 ASN A N 1
ATOM 732 C CA . ASN A 1 91 ? -4.048 13.285 -7.801 1.00 92.25 91 ASN A CA 1
ATOM 733 C C . ASN A 1 91 ? -3.118 12.177 -8.315 1.00 92.25 91 ASN A C 1
ATOM 735 O O . ASN A 1 91 ? -1.897 12.333 -8.263 1.00 92.25 91 ASN A O 1
ATOM 739 N N . ILE A 1 92 ? -3.671 11.042 -8.757 1.00 94.06 92 ILE A N 1
ATOM 740 C CA . ILE A 1 92 ? -2.888 9.903 -9.226 1.00 94.06 92 ILE A CA 1
ATOM 741 C C . ILE A 1 92 ? -2.432 10.161 -10.656 1.00 94.06 92 ILE A C 1
ATOM 743 O O . ILE A 1 92 ? -3.236 10.336 -11.571 1.00 94.06 92 ILE A O 1
ATOM 747 N N . GLU A 1 93 ? -1.125 10.095 -10.859 1.00 93.38 93 GLU A N 1
ATOM 748 C CA . GLU A 1 93 ? -0.513 10.235 -12.171 1.00 93.38 93 GLU A CA 1
ATOM 749 C C . GLU A 1 93 ? -0.553 8.893 -12.920 1.00 93.38 93 GLU A C 1
ATOM 751 O O . GLU A 1 93 ? -1.114 8.776 -14.020 1.00 93.38 93 GLU A O 1
ATOM 756 N N . ARG A 1 94 ? -0.006 7.838 -12.300 1.00 94.44 94 ARG A N 1
ATOM 757 C CA . ARG A 1 94 ? 0.161 6.522 -12.935 1.00 94.44 94 ARG A CA 1
ATOM 758 C C . ARG A 1 94 ? 0.323 5.375 -11.937 1.00 94.44 94 ARG A C 1
ATOM 760 O O . ARG A 1 94 ? 0.706 5.588 -10.789 1.00 94.44 94 ARG A O 1
ATOM 767 N N . HIS A 1 95 ? 0.086 4.160 -12.427 1.00 95.31 95 HIS A N 1
ATOM 768 C CA . HIS A 1 95 ? 0.521 2.920 -11.787 1.00 95.31 95 HIS A CA 1
ATOM 769 C C . HIS A 1 95 ? 2.029 2.724 -11.960 1.00 95.31 95 HIS A C 1
ATOM 771 O O . HIS A 1 95 ? 2.614 3.182 -12.948 1.00 95.31 95 HIS A O 1
ATOM 777 N N . ILE A 1 96 ? 2.635 2.039 -10.996 1.00 94.94 96 ILE A N 1
ATOM 778 C CA . ILE A 1 96 ? 4.027 1.588 -11.043 1.00 94.94 96 ILE A CA 1
ATOM 779 C C . ILE A 1 96 ? 4.104 0.099 -10.722 1.00 94.94 96 ILE A C 1
ATOM 781 O O . ILE A 1 96 ? 3.274 -0.431 -9.982 1.00 94.94 96 ILE A O 1
ATOM 785 N N . THR A 1 97 ? 5.121 -0.563 -11.256 1.00 93.31 97 THR A N 1
ATOM 786 C CA . THR A 1 97 ? 5.436 -1.956 -10.941 1.00 93.31 97 THR A CA 1
ATOM 787 C C . THR A 1 97 ? 6.539 -1.990 -9.900 1.00 93.31 97 THR A C 1
ATOM 789 O O . THR A 1 97 ? 7.639 -1.481 -10.129 1.00 93.31 97 THR A O 1
ATOM 792 N N . VAL A 1 98 ? 6.245 -2.594 -8.752 1.00 92.06 98 VAL A N 1
ATOM 793 C CA . VAL A 1 98 ? 7.185 -2.694 -7.638 1.00 92.06 98 VAL A CA 1
ATOM 794 C C . VAL A 1 98 ? 7.452 -4.160 -7.335 1.00 92.06 98 VAL A C 1
ATOM 796 O O . VAL A 1 98 ? 6.532 -4.912 -7.019 1.00 92.06 98 VAL A O 1
ATOM 799 N N . TRP A 1 99 ? 8.713 -4.568 -7.435 1.00 91.25 99 TRP A N 1
ATOM 800 C CA . TRP A 1 99 ? 9.147 -5.917 -7.091 1.00 91.25 99 TRP A CA 1
ATOM 801 C C . TRP A 1 99 ? 9.489 -6.015 -5.599 1.00 91.25 99 TRP A C 1
ATOM 803 O O . TRP A 1 99 ? 10.189 -5.166 -5.050 1.00 91.25 99 TRP A O 1
ATOM 813 N N . LEU A 1 100 ? 9.014 -7.057 -4.922 1.00 88.31 100 LEU A N 1
ATOM 814 C CA . LEU A 1 100 ? 9.436 -7.372 -3.556 1.00 88.31 100 LEU A CA 1
ATOM 815 C C . LEU A 1 100 ? 10.628 -8.319 -3.638 1.00 88.31 100 LEU A C 1
ATOM 817 O O . LEU A 1 100 ? 10.485 -9.401 -4.197 1.00 88.31 100 LEU A O 1
ATOM 821 N N . ARG A 1 101 ? 11.782 -7.949 -3.074 1.00 82.62 101 ARG A N 1
ATOM 822 C CA . ARG A 1 101 ? 13.018 -8.732 -3.248 1.00 82.62 101 ARG A CA 1
ATOM 823 C C . ARG A 1 101 ? 12.915 -10.187 -2.762 1.00 82.62 101 ARG A C 1
ATOM 825 O O . ARG A 1 101 ? 13.599 -11.052 -3.295 1.00 82.62 101 ARG A O 1
ATOM 832 N N . ASP A 1 102 ? 12.048 -10.453 -1.790 1.00 80.81 102 ASP A N 1
ATOM 833 C CA . ASP A 1 102 ? 11.824 -11.797 -1.242 1.00 80.81 102 ASP A CA 1
ATOM 834 C C . ASP A 1 102 ? 10.865 -12.657 -2.099 1.00 80.81 102 ASP A C 1
ATOM 836 O O . ASP A 1 102 ? 10.570 -13.801 -1.754 1.00 80.81 102 ASP A O 1
ATOM 840 N N . MET A 1 103 ? 10.369 -12.123 -3.221 1.00 83.75 103 MET A N 1
ATOM 841 C CA . MET A 1 103 ? 9.504 -12.808 -4.188 1.00 83.75 103 MET A CA 1
ATOM 842 C C . MET A 1 103 ? 10.291 -13.186 -5.453 1.00 83.75 103 MET A C 1
ATOM 844 O O . MET A 1 103 ? 11.306 -12.547 -5.743 1.00 83.75 103 MET A O 1
ATOM 848 N N . PRO A 1 104 ? 9.819 -14.167 -6.255 1.00 87.12 104 PRO A N 1
ATOM 849 C CA . PRO A 1 104 ? 10.411 -14.466 -7.559 1.00 87.12 104 PRO A CA 1
ATOM 850 C C . PRO A 1 104 ? 10.639 -13.192 -8.379 1.00 87.12 104 PRO A C 1
ATOM 852 O O . PRO A 1 104 ? 9.763 -12.326 -8.435 1.00 87.12 104 PRO A O 1
ATOM 855 N N . GLU A 1 105 ? 11.829 -13.069 -8.965 1.00 83.19 105 GLU A N 1
ATOM 856 C CA . GLU A 1 105 ? 12.225 -11.875 -9.709 1.00 83.19 105 GLU A CA 1
ATOM 857 C C . GLU A 1 105 ? 11.309 -11.658 -10.919 1.00 83.19 105 GLU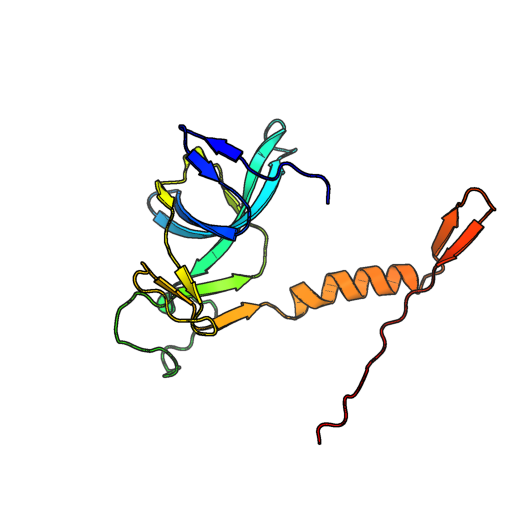 A C 1
ATOM 859 O O . GLU A 1 105 ? 11.004 -12.590 -11.665 1.00 83.19 105 GLU A O 1
ATOM 864 N N . LEU A 1 106 ? 10.835 -10.421 -11.076 1.00 84.38 106 LEU A N 1
ATOM 865 C CA . LEU A 1 106 ? 10.027 -10.009 -12.220 1.00 84.38 106 LEU A CA 1
ATOM 866 C C . LEU A 1 106 ? 10.939 -9.637 -13.392 1.00 84.38 106 LEU A C 1
ATOM 868 O O . LEU A 1 106 ? 11.970 -9.004 -13.186 1.00 84.38 106 LEU A O 1
ATOM 872 N N . GLU A 1 107 ? 10.519 -9.960 -14.619 1.00 85.06 107 GLU A N 1
ATOM 873 C CA . GLU A 1 107 ? 11.253 -9.581 -15.838 1.00 85.06 107 GLU A CA 1
ATOM 874 C C . GLU A 1 107 ? 11.384 -8.056 -15.981 1.00 85.06 107 GLU A C 1
ATOM 876 O O . GLU A 1 107 ? 12.432 -7.555 -16.385 1.00 85.06 107 GLU A O 1
ATOM 881 N N . GLU A 1 108 ? 10.336 -7.313 -15.610 1.00 88.62 108 GLU A N 1
ATOM 882 C CA . GLU A 1 108 ? 10.307 -5.853 -15.666 1.00 88.62 108 GLU A CA 1
ATOM 883 C C . GLU A 1 108 ? 9.677 -5.262 -14.398 1.00 88.62 108 GLU A C 1
ATOM 885 O O . GLU A 1 108 ? 8.593 -5.661 -13.969 1.00 88.62 108 GLU A O 1
ATOM 890 N N . TYR A 1 109 ? 10.358 -4.280 -13.799 1.00 90.81 109 TYR A N 1
ATOM 891 C CA . TYR A 1 109 ? 9.855 -3.492 -12.676 1.00 90.81 109 TYR A CA 1
ATOM 892 C C . TYR A 1 109 ? 10.428 -2.064 -12.687 1.00 90.81 109 TYR A C 1
ATOM 894 O O . TYR A 1 109 ? 11.579 -1.820 -13.079 1.00 90.81 109 TYR A O 1
ATOM 902 N N . ASP A 1 110 ? 9.625 -1.103 -12.226 1.00 89.88 110 ASP A N 1
ATOM 903 C CA . ASP A 1 110 ? 10.053 0.290 -12.067 1.00 89.88 110 ASP A CA 1
ATOM 904 C C . ASP A 1 110 ? 10.959 0.429 -10.834 1.00 89.88 110 ASP A C 1
ATOM 906 O O . ASP A 1 110 ? 12.028 1.041 -10.905 1.00 89.88 110 ASP A O 1
ATOM 910 N N . TYR A 1 111 ? 10.540 -0.185 -9.722 1.00 91.62 111 TYR A N 1
ATOM 911 C CA . TYR A 1 111 ? 11.173 -0.091 -8.404 1.00 91.62 111 TYR A CA 1
ATOM 912 C C . TYR A 1 111 ? 11.211 -1.443 -7.693 1.00 91.62 111 TYR A C 1
ATOM 914 O O . TYR A 1 111 ? 10.481 -2.364 -8.060 1.00 91.62 111 TYR A O 1
ATOM 922 N N . PHE A 1 112 ? 12.021 -1.558 -6.643 1.00 89.44 112 PHE A N 1
ATOM 923 C CA . PHE A 1 112 ? 11.998 -2.731 -5.772 1.00 89.44 112 PHE A CA 1
ATOM 924 C C . PHE A 1 112 ? 12.018 -2.352 -4.294 1.00 89.44 112 PHE A C 1
ATOM 926 O O . PHE A 1 112 ? 12.629 -1.355 -3.906 1.00 89.44 112 PHE A O 1
ATOM 933 N N . ILE A 1 113 ? 11.368 -3.169 -3.466 1.00 86.50 113 ILE A N 1
ATOM 934 C CA . ILE A 1 113 ? 11.354 -3.021 -2.012 1.00 86.50 113 ILE A CA 1
ATOM 935 C C . ILE A 1 113 ? 12.345 -4.004 -1.411 1.00 86.50 113 ILE A C 1
ATOM 937 O O . ILE A 1 113 ? 12.227 -5.218 -1.584 1.00 86.50 113 ILE A O 1
ATOM 941 N N . GLN A 1 114 ? 13.327 -3.458 -0.698 1.00 76.56 114 GLN A N 1
ATOM 942 C CA . GLN A 1 114 ? 14.325 -4.241 0.024 1.00 76.56 114 GLN A CA 1
ATOM 943 C C . GLN A 1 114 ? 13.837 -4.623 1.424 1.00 76.56 114 GLN A C 1
ATOM 945 O O . GLN A 1 114 ? 14.150 -5.710 1.907 1.00 76.56 114 GLN A O 1
ATOM 950 N N . LYS A 1 115 ? 13.126 -3.714 2.096 1.00 74.56 115 LYS A N 1
ATOM 951 C CA . LYS A 1 115 ? 12.637 -3.887 3.465 1.00 74.56 115 LYS A CA 1
ATOM 952 C C . LYS A 1 115 ? 11.329 -3.138 3.676 1.00 74.56 115 LYS A C 1
ATOM 954 O O . LYS A 1 115 ? 11.081 -2.098 3.066 1.00 74.56 115 LYS A O 1
ATOM 959 N N . ILE A 1 116 ? 10.535 -3.667 4.598 1.00 78.69 116 ILE A N 1
ATOM 960 C CA . ILE A 1 116 ? 9.332 -3.027 5.121 1.00 78.69 116 ILE A CA 1
ATOM 961 C C . ILE A 1 116 ? 9.678 -2.493 6.509 1.00 78.69 116 ILE A C 1
ATOM 963 O O . ILE A 1 116 ? 10.192 -3.228 7.356 1.00 78.69 116 ILE A O 1
ATOM 967 N N . GLN A 1 117 ? 9.435 -1.207 6.732 1.00 73.25 117 GLN A N 1
ATOM 968 C CA . GLN A 1 117 ? 9.562 -0.586 8.039 1.00 73.25 117 GLN A CA 1
ATOM 969 C C . GLN A 1 117 ? 8.173 -0.506 8.665 1.00 73.25 117 GLN A C 1
ATOM 971 O O . GLN A 1 117 ? 7.345 0.308 8.263 1.00 73.25 117 GLN A O 1
ATOM 976 N N . ILE A 1 118 ? 7.941 -1.367 9.653 1.00 70.12 118 ILE A N 1
ATOM 977 C CA . ILE A 1 118 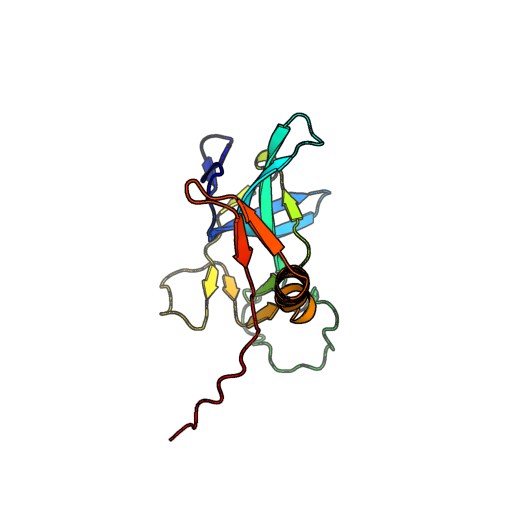? 6.711 -1.409 10.444 1.00 70.12 118 ILE A CA 1
ATOM 978 C C . ILE A 1 118 ? 7.047 -0.898 11.839 1.00 70.12 118 ILE A C 1
ATOM 980 O O . ILE A 1 118 ? 8.016 -1.351 12.456 1.00 70.12 118 ILE A O 1
ATOM 984 N N . ASN A 1 119 ? 6.249 0.031 12.355 1.00 72.50 119 ASN A N 1
ATOM 985 C CA . ASN A 1 119 ? 6.310 0.355 13.770 1.00 72.50 119 ASN A CA 1
ATOM 986 C C . ASN A 1 119 ? 5.611 -0.755 14.565 1.00 72.50 119 ASN A C 1
ATOM 988 O O . ASN A 1 119 ? 4.387 -0.877 14.537 1.00 72.50 119 ASN A O 1
ATOM 992 N N . PHE A 1 120 ? 6.397 -1.567 15.274 1.00 70.75 120 PHE A N 1
ATOM 993 C CA . PHE A 1 120 ? 5.876 -2.658 16.100 1.00 70.75 120 PHE A CA 1
ATOM 994 C C . PHE A 1 120 ? 4.843 -2.173 17.124 1.00 70.75 120 PHE A C 1
ATOM 996 O O . PHE A 1 120 ? 3.862 -2.869 17.368 1.00 70.75 120 PHE A O 1
ATOM 1003 N N . GLU A 1 121 ? 5.028 -0.971 17.676 1.00 76.00 121 GLU A N 1
ATOM 1004 C CA . GLU A 1 121 ? 4.080 -0.388 18.624 1.00 76.00 121 GLU A CA 1
ATOM 1005 C C . GLU A 1 121 ? 2.723 -0.139 17.955 1.00 76.00 121 GLU A C 1
ATOM 1007 O O . GLU A 1 121 ? 1.694 -0.508 18.509 1.00 76.00 121 GLU A O 1
ATOM 1012 N N . ASP A 1 122 ? 2.706 0.403 16.735 1.00 72.38 122 ASP A N 1
ATOM 1013 C CA . ASP A 1 122 ? 1.460 0.660 16.000 1.00 72.38 122 ASP A CA 1
ATOM 1014 C C . ASP A 1 122 ? 0.747 -0.641 15.601 1.00 72.38 122 ASP A C 1
ATOM 1016 O O . ASP A 1 122 ? -0.481 -0.677 15.544 1.00 72.38 122 ASP A O 1
ATOM 1020 N N . PHE A 1 123 ? 1.502 -1.719 15.366 1.00 74.94 123 PHE A N 1
ATOM 1021 C CA . PHE A 1 123 ? 0.948 -3.043 15.084 1.00 74.94 123 PHE A CA 1
ATOM 1022 C C . PHE A 1 123 ? 0.366 -3.716 16.337 1.00 74.94 123 PHE A C 1
ATOM 1024 O O . PHE A 1 123 ? -0.761 -4.210 16.314 1.00 74.94 123 PHE A O 1
ATOM 1031 N N . ILE A 1 124 ? 1.117 -3.739 17.440 1.00 80.81 124 ILE A N 1
ATOM 1032 C CA . ILE A 1 124 ? 0.734 -4.471 18.655 1.00 80.81 124 ILE A CA 1
ATOM 1033 C C . ILE A 1 124 ? -0.292 -3.717 19.499 1.00 80.81 124 ILE A C 1
ATOM 1035 O O . ILE A 1 124 ? -1.154 -4.341 20.117 1.00 80.81 124 ILE A O 1
ATOM 1039 N N . LYS A 1 125 ? -0.240 -2.386 19.540 1.00 82.75 125 LYS A N 1
ATOM 1040 C CA . LYS A 1 125 ? -1.119 -1.574 20.388 1.00 82.75 125 LYS A CA 1
ATOM 1041 C C . LYS A 1 125 ? -2.620 -1.827 20.182 1.00 82.75 125 LYS A C 1
ATOM 1043 O O . LYS A 1 125 ? -3.284 -1.998 21.205 1.00 82.75 125 LYS A O 1
ATOM 1048 N N . PRO A 1 126 ? -3.182 -1.885 18.956 1.00 79.44 126 PRO A N 1
ATOM 1049 C CA . PRO A 1 126 ? -4.597 -2.216 18.779 1.00 79.44 126 PRO A CA 1
ATOM 1050 C C . PRO A 1 126 ? -4.923 -3.631 19.276 1.00 79.44 126 PRO A C 1
ATOM 1052 O O . PRO A 1 126 ? -5.911 -3.810 19.978 1.00 79.44 126 PRO A O 1
ATOM 1055 N N . VAL A 1 127 ? -4.044 -4.613 19.038 1.00 81.06 127 VAL A N 1
ATOM 1056 C CA . VAL A 1 127 ? -4.217 -5.986 19.551 1.00 81.06 127 VAL A CA 1
ATOM 1057 C C . VAL A 1 127 ? -4.254 -6.000 21.083 1.00 81.06 127 VAL A C 1
ATOM 1059 O O . VAL A 1 127 ? -5.111 -6.652 21.678 1.00 81.06 127 VAL A O 1
ATOM 1062 N N . LEU A 1 128 ? -3.366 -5.250 21.744 1.00 82.62 128 LEU A N 1
ATOM 1063 C CA . LEU A 1 128 ? -3.361 -5.128 23.206 1.00 82.62 128 LEU A CA 1
ATOM 1064 C C . LEU A 1 128 ? -4.587 -4.381 23.739 1.00 82.62 128 LEU A C 1
ATOM 1066 O O . LEU A 1 128 ? -5.055 -4.699 24.828 1.00 82.62 128 LEU A O 1
ATOM 1070 N N . GLN A 1 129 ? -5.092 -3.375 23.021 1.00 83.19 129 GLN A N 1
ATOM 1071 C CA . GLN A 1 129 ? -6.319 -2.670 23.399 1.00 83.19 129 GLN A CA 1
ATOM 1072 C C . GLN A 1 129 ? -7.527 -3.603 23.338 1.00 83.19 129 GLN A C 1
ATOM 1074 O O . GLN A 1 129 ? -8.257 -3.698 24.323 1.00 83.19 129 GLN A O 1
ATOM 1079 N N . ASP A 1 130 ? -7.678 -4.341 22.240 1.00 80.12 130 ASP A N 1
ATOM 1080 C CA . ASP A 1 130 ? -8.752 -5.319 22.080 1.00 80.12 130 ASP A CA 1
ATOM 1081 C C . ASP A 1 130 ? -8.645 -6.425 23.137 1.00 80.12 130 ASP A C 1
ATOM 1083 O O . ASP A 1 130 ? -9.637 -6.760 23.781 1.00 80.12 130 ASP A O 1
ATOM 1087 N N . THR A 1 131 ? -7.435 -6.933 23.398 1.00 80.00 131 THR A N 1
ATOM 1088 C CA . THR A 1 131 ? -7.201 -7.943 24.447 1.00 80.00 131 THR A CA 1
ATOM 1089 C C . THR A 1 131 ? -7.596 -7.413 25.822 1.00 80.00 131 THR A C 1
ATOM 1091 O O . THR A 1 131 ? -8.317 -8.088 26.542 1.00 80.00 131 THR A O 1
ATOM 1094 N N . LYS A 1 132 ? -7.234 -6.171 26.169 1.00 78.50 132 LYS A N 1
ATOM 1095 C CA . LYS A 1 132 ? -7.666 -5.552 27.434 1.00 78.50 132 LYS A CA 1
ATOM 1096 C C . LYS A 1 132 ? -9.184 -5.440 27.545 1.00 78.50 132 LYS A C 1
ATOM 1098 O O . LYS A 1 132 ? -9.720 -5.652 28.627 1.00 78.50 132 LYS A O 1
ATOM 1103 N N . CYS A 1 133 ? -9.873 -5.106 26.453 1.00 76.44 133 CYS A N 1
ATOM 1104 C CA . CYS A 1 133 ? -11.336 -5.076 26.430 1.00 76.44 133 CYS A CA 1
ATOM 1105 C C . CYS A 1 133 ? -11.948 -6.468 26.638 1.00 76.44 133 CYS A C 1
ATOM 1107 O O . CYS A 1 133 ? -13.011 -6.577 27.244 1.00 76.44 133 CYS A O 1
ATOM 1109 N N . LEU A 1 134 ? -11.287 -7.517 26.146 1.00 75.81 134 LEU A N 1
ATOM 1110 C CA . LEU A 1 134 ? -11.712 -8.907 26.308 1.00 75.81 134 LEU A CA 1
ATOM 1111 C C . LEU A 1 134 ? -11.357 -9.487 27.687 1.00 75.81 134 LEU A C 1
ATOM 1113 O O . LEU A 1 134 ? -12.075 -10.349 28.180 1.00 75.81 134 LEU A O 1
ATOM 1117 N N . GLU A 1 135 ? -10.283 -9.014 28.319 1.00 70.56 135 GLU A N 1
ATOM 1118 C CA . GLU A 1 135 ? -9.941 -9.325 29.714 1.00 70.56 135 GLU A CA 1
ATOM 1119 C C . GLU A 1 135 ? -10.912 -8.649 30.691 1.00 70.56 135 GLU A C 1
ATOM 1121 O O . GLU A 1 135 ? -11.210 -9.186 31.757 1.00 70.56 135 GLU A O 1
ATOM 1126 N N . SER A 1 136 ? -11.441 -7.476 30.329 1.00 68.75 136 SER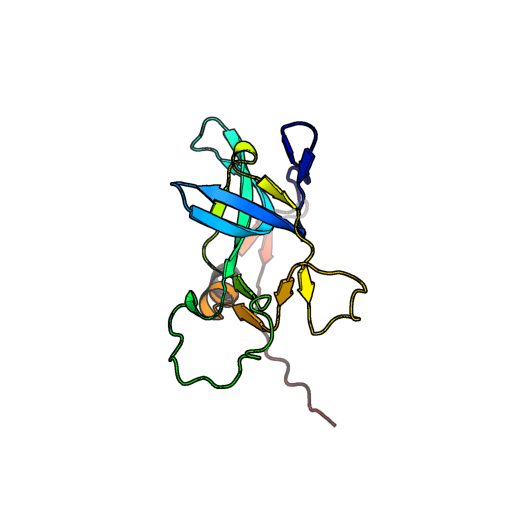 A N 1
ATOM 1127 C CA . SER A 1 136 ? -12.499 -6.805 31.077 1.00 68.75 136 SER A CA 1
ATOM 1128 C C . SER A 1 136 ? -13.879 -7.341 30.685 1.00 68.75 136 SER A C 1
ATOM 1130 O O . SER A 1 136 ? -14.627 -6.649 30.002 1.00 68.75 136 SER A O 1
ATOM 1132 N N . ASP A 1 137 ? -14.213 -8.561 31.115 1.00 66.69 137 ASP A N 1
ATOM 1133 C CA . ASP A 1 137 ? -15.593 -9.030 31.319 1.00 66.69 137 ASP A CA 1
ATOM 1134 C C . ASP A 1 137 ? -16.599 -8.569 30.224 1.00 66.69 137 ASP A C 1
ATOM 1136 O O . ASP A 1 137 ? -17.560 -7.834 30.478 1.00 66.69 137 ASP A O 1
ATOM 1140 N N . LEU A 1 138 ? -16.374 -8.981 28.966 1.00 76.25 138 LEU A N 1
ATOM 1141 C CA . LEU A 1 138 ? -17.242 -8.628 27.835 1.00 76.25 138 LEU A CA 1
ATOM 1142 C C . LEU A 1 138 ? -18.434 -9.596 27.733 1.00 76.25 138 LEU A C 1
ATOM 1144 O O . LEU A 1 138 ? -18.261 -10.780 27.451 1.00 76.25 138 LEU A O 1
ATOM 1148 N N . VAL A 1 139 ? -19.664 -9.095 27.888 1.00 79.81 139 VAL A N 1
ATOM 1149 C CA . VAL A 1 139 ? -20.894 -9.896 27.724 1.00 79.81 139 VAL A CA 1
ATOM 1150 C C . VAL A 1 139 ? -21.472 -9.733 26.315 1.00 79.81 139 VAL A C 1
ATOM 1152 O O . VAL A 1 139 ? -21.933 -8.653 25.941 1.00 79.81 139 VAL A O 1
ATOM 1155 N N . MET A 1 140 ? -21.513 -10.819 25.542 1.00 81.31 140 MET A N 1
ATOM 1156 C CA . MET A 1 140 ? -22.185 -10.891 24.243 1.00 81.31 140 MET A CA 1
ATOM 1157 C C . MET A 1 140 ? -23.596 -11.464 24.393 1.00 81.31 140 MET A C 1
ATOM 1159 O O . MET A 1 140 ? -23.788 -12.566 24.903 1.00 81.31 140 MET A O 1
ATOM 1163 N N . LYS A 1 141 ? -24.594 -10.745 23.871 1.00 85.62 141 LYS A N 1
ATOM 1164 C CA . LYS A 1 141 ? -25.974 -11.237 23.798 1.00 85.62 141 LYS A CA 1
ATOM 1165 C C . LYS A 1 141 ? -26.155 -12.133 22.581 1.00 85.62 141 LYS A C 1
ATOM 1167 O O . LYS A 1 141 ? -25.936 -11.695 21.452 1.00 85.62 141 LYS A O 1
ATOM 1172 N N . THR A 1 142 ? -26.596 -13.364 22.796 1.00 85.06 142 THR A N 1
ATOM 1173 C CA . THR A 1 142 ? -26.905 -14.327 21.733 1.00 85.06 142 THR A CA 1
ATOM 1174 C C . THR A 1 142 ? -28.396 -14.660 21.727 1.00 85.06 142 THR A C 1
ATOM 1176 O O . THR A 1 142 ? -29.116 -14.373 22.683 1.00 85.06 142 THR A O 1
ATOM 1179 N N . ILE A 1 143 ? -28.871 -15.333 20.673 1.00 81.25 143 ILE A N 1
ATOM 1180 C CA . ILE A 1 143 ? -30.245 -15.866 20.622 1.00 81.25 143 ILE A CA 1
ATOM 1181 C C . ILE A 1 143 ? -30.553 -16.862 21.757 1.00 81.25 143 ILE A C 1
ATOM 1183 O O . ILE A 1 143 ? -31.719 -17.104 22.051 1.00 81.25 143 ILE A O 1
ATOM 1187 N N . ASN A 1 144 ? -29.515 -17.410 22.401 1.00 88.75 144 ASN A N 1
ATOM 1188 C CA . ASN A 1 144 ? -29.607 -18.391 23.481 1.00 88.75 144 ASN A CA 1
ATOM 1189 C C . ASN A 1 144 ? -29.320 -17.784 24.869 1.00 88.75 144 ASN A C 1
ATOM 1191 O O . ASN A 1 144 ? -29.238 -18.527 25.845 1.00 88.75 144 ASN A O 1
ATOM 1195 N N . GLY A 1 145 ? -29.163 -16.458 24.966 1.00 86.06 145 GLY A N 1
ATOM 1196 C CA . GLY A 1 145 ? -28.836 -15.747 26.205 1.00 86.06 145 GLY A CA 1
ATOM 1197 C C . GLY A 1 145 ? -27.469 -15.061 26.181 1.00 86.06 145 GLY A C 1
ATOM 1198 O O . GLY A 1 145 ? -26.807 -14.982 25.144 1.00 86.06 145 GLY A O 1
ATOM 1199 N N . ASP A 1 146 ? -27.072 -14.542 27.336 1.00 88.94 146 ASP A N 1
ATOM 1200 C CA . ASP A 1 146 ? -25.847 -13.764 27.521 1.00 88.94 146 ASP A CA 1
ATOM 1201 C C . ASP A 1 146 ? -24.640 -14.696 27.745 1.00 88.94 146 ASP A C 1
ATOM 1203 O O . ASP A 1 146 ? -24.702 -15.620 28.558 1.00 88.94 146 ASP A O 1
ATOM 1207 N N . VAL A 1 147 ? -23.543 -14.467 27.019 1.00 83.50 147 VAL A N 1
ATOM 1208 C CA . VAL A 1 147 ? -22.304 -15.263 27.073 1.00 83.50 147 VAL A CA 1
ATOM 1209 C C . VAL A 1 147 ? -21.119 -14.347 27.375 1.00 83.50 147 VAL A C 1
ATOM 1211 O O . VAL A 1 147 ? -21.017 -13.264 26.804 1.00 83.50 147 VAL A O 1
ATOM 1214 N N . TRP A 1 148 ? -20.208 -14.788 28.242 1.00 80.75 148 TRP A N 1
ATOM 1215 C CA . TRP A 1 148 ? -18.947 -14.095 28.504 1.00 80.75 148 TRP A CA 1
ATOM 1216 C C . TRP A 1 148 ? -17.930 -14.406 27.412 1.00 80.75 148 TRP A C 1
ATOM 1218 O O . TRP A 1 148 ? -17.690 -15.573 27.096 1.00 80.75 148 TRP A O 1
ATOM 1228 N N . ILE A 1 149 ? -17.327 -13.366 26.852 1.00 73.00 149 ILE A N 1
ATOM 1229 C CA . ILE A 1 149 ? -16.195 -13.486 25.944 1.00 73.00 149 ILE A CA 1
ATOM 1230 C C . ILE A 1 149 ? -14.949 -13.086 26.710 1.00 73.00 149 ILE A C 1
ATOM 1232 O O . ILE A 1 149 ? -14.867 -11.980 27.234 1.00 73.00 149 ILE A O 1
ATOM 1236 N N . ILE A 1 150 ? -13.992 -14.005 26.732 1.00 70.25 150 ILE A N 1
ATOM 1237 C CA . ILE A 1 150 ? -12.672 -13.809 27.314 1.00 70.25 150 ILE A CA 1
ATOM 1238 C C . ILE A 1 150 ? -11.665 -14.061 26.196 1.00 70.25 150 ILE A C 1
ATOM 1240 O O . ILE A 1 150 ? -11.777 -15.047 25.463 1.00 70.25 150 ILE A O 1
ATOM 1244 N N . GLY A 1 151 ? -10.715 -13.150 26.039 1.00 69.12 151 GLY A N 1
ATOM 1245 C CA . GLY A 1 151 ? -9.612 -13.259 25.093 1.00 69.12 151 GLY A CA 1
ATOM 1246 C C . GLY A 1 151 ? -8.301 -13.151 25.851 1.00 69.12 151 GLY A C 1
ATOM 1247 O O . GLY A 1 151 ? -8.127 -12.219 26.625 1.00 69.12 151 GLY A O 1
ATOM 1248 N N . GLU A 1 152 ? -7.392 -14.096 25.626 1.00 66.12 152 GLU A N 1
ATOM 1249 C CA . GLU A 1 152 ? -6.067 -14.115 26.248 1.00 66.12 152 GLU A CA 1
ATOM 1250 C C . GLU A 1 152 ? -4.980 -14.121 25.167 1.00 66.12 152 GLU A C 1
ATOM 1252 O O . GLU A 1 152 ? -5.135 -14.742 24.110 1.00 66.12 152 GLU A O 1
ATOM 1257 N N . LEU A 1 153 ? -3.856 -13.452 25.439 1.00 71.19 153 LEU A N 1
ATOM 1258 C CA . LEU A 1 153 ? -2.680 -13.475 24.572 1.00 71.19 153 LEU A CA 1
ATOM 1259 C C . LEU A 1 153 ? -1.720 -14.585 25.031 1.00 71.19 153 LEU A C 1
ATOM 1261 O O . LEU A 1 153 ? -1.031 -14.454 26.041 1.00 71.19 153 LEU A O 1
ATOM 1265 N N . GLY A 1 154 ? -1.665 -15.691 24.289 1.00 64.69 154 GLY A N 1
ATOM 1266 C CA . GLY A 1 154 ? -0.748 -16.800 24.564 1.00 64.69 154 GLY A CA 1
ATOM 1267 C C . GLY A 1 154 ? 0.612 -16.624 23.881 1.00 64.69 154 GLY A C 1
ATOM 1268 O O . GLY A 1 154 ? 0.678 -16.308 22.695 1.00 64.69 154 GLY A O 1
ATOM 1269 N N . CYS A 1 155 ? 1.707 -16.882 24.601 1.00 63.56 155 CYS A N 1
ATOM 1270 C CA . CYS A 1 155 ? 3.036 -17.027 24.004 1.00 63.56 155 CYS A CA 1
ATOM 1271 C C . CYS A 1 155 ? 3.272 -18.500 23.647 1.00 63.56 155 CYS A C 1
ATOM 1273 O O . CYS A 1 155 ? 3.291 -19.353 24.533 1.00 63.56 155 CYS A O 1
ATOM 1275 N N . ILE A 1 156 ? 3.455 -18.802 22.360 1.00 62.97 156 ILE A N 1
ATOM 1276 C CA . ILE A 1 156 ? 3.874 -20.129 21.899 1.00 62.97 156 ILE A CA 1
ATOM 1277 C C . ILE A 1 156 ? 5.361 -20.042 21.568 1.00 62.97 156 ILE A C 1
ATOM 1279 O O . ILE A 1 156 ? 5.749 -19.426 20.577 1.00 62.97 156 ILE A O 1
ATOM 1283 N N . THR A 1 157 ? 6.201 -20.661 22.391 1.00 55.66 157 THR A N 1
ATOM 1284 C CA . THR A 1 157 ? 7.601 -20.895 22.038 1.00 55.66 157 THR A CA 1
ATOM 1285 C C . THR A 1 157 ? 7.657 -22.131 21.151 1.00 55.66 157 THR A C 1
ATOM 1287 O O . THR A 1 157 ? 7.374 -23.236 21.607 1.00 55.66 157 THR A O 1
ATOM 1290 N N . ALA A 1 158 ? 7.974 -21.954 19.870 1.00 60.62 158 ALA A N 1
ATOM 1291 C CA . ALA A 1 158 ? 8.340 -23.079 19.024 1.00 60.62 158 ALA A CA 1
ATOM 1292 C C . ALA A 1 158 ? 9.787 -23.464 19.354 1.00 60.62 158 ALA A C 1
ATOM 1294 O O . ALA A 1 158 ? 10.698 -22.664 19.135 1.00 60.62 158 ALA A O 1
ATOM 1295 N N . ASP A 1 159 ? 9.994 -24.669 19.881 1.00 60.75 159 ASP A N 1
ATOM 1296 C CA . ASP A 1 159 ? 11.329 -25.256 19.929 1.00 60.75 159 ASP A CA 1
ATOM 1297 C C . ASP A 1 159 ? 11.768 -25.511 18.480 1.00 60.75 159 ASP A C 1
ATOM 1299 O O . ASP A 1 159 ? 11.164 -26.309 17.758 1.00 60.75 159 ASP A O 1
ATOM 1303 N N . LEU A 1 160 ? 12.771 -24.760 18.024 1.00 47.03 160 LEU A N 1
ATOM 1304 C CA . LEU A 1 160 ? 13.395 -24.988 16.724 1.00 47.03 160 LEU A CA 1
ATOM 1305 C C . LEU A 1 160 ? 14.267 -26.259 16.804 1.00 47.03 160 LEU A C 1
ATOM 1307 O O . LEU A 1 160 ? 14.984 -26.412 17.796 1.00 47.03 160 LEU A O 1
ATOM 1311 N N . PRO A 1 161 ? 14.205 -27.161 15.803 1.00 62.53 161 PRO A N 1
ATOM 1312 C CA . PRO A 1 161 ? 15.049 -28.356 15.738 1.00 62.53 161 PRO A CA 1
ATOM 1313 C C . PRO A 1 161 ? 16.531 -28.045 15.493 1.00 62.53 161 PRO A C 1
ATOM 1315 O O . PRO A 1 161 ? 16.837 -27.000 14.871 1.00 62.53 161 PRO A O 1
#

Foldseek 3Di:
DDDDQWDDDPNDIDGAQFWFWFDDPNDIWIWGFHGWDQDPPPVRDIWTWIWTKDQLVPDPPRDPPPPPDDPPDSQETETEDDDTDTHDPVRTDDTFFEAEPVDPDDPDGSHYYPYYHYDVCRVCVVVVVVQVVQCPFDWDQDPVGIDRGHDDDDDDDDDDD

Secondary structure (DSSP, 8-state):
--S-SEEEETTEEEETT-EEEEEETTEEEEEEEEEEEEETTTTTEEEEEEEEEE-GGG-TT--TT-TTS-TTSS-EEEEEEEEEEEE-GGGEEEE--EEETTSPPPSS-SEEEEEEEE-HHHHHHHHHHHHHHHHTTEEEEETTEEEEE------------

Sequence (161 aa):
MFGENEIRSNNKVYKAGDYLVYYIQSSTYMCQVRGVMVDETDGNMLKLKVDQLLSHENLPNCHSTDNRHIRESGKELWLVEGEAKFINPQNIERHITVWLRDMPELEEYDYFIQKIQINFEDFIKPVLQDTKCLESDLVMKTINGDVWIIGELGCITADLP